Protein AF-A0A2T4T4H6-F1 (afdb_monomer_lite)

Sequence (103 aa):
MRHENYYQQYVTIRKKEVKALNETMRNRIDREFHWSADFPYVTADLSNCDGHLEAKVMAVKFPVTPHSGILIMPDEDHEYYEVGYTDLLYGDIDAILDALPEE

Radius of gyration: 13.82 Å; chains: 1; bounding box: 35×37×31 Å

Foldseek 3Di:
DVVVVVVVVQVVVLVVLLVLVQVVLVPDPQSKDADPDPFQWWWFQDPVDDDIFIWTFGMAHPPQDQFAGTWTATPPPRDIDGGHSVRTDRCSSVSVVVPDDDD

pLDDT: mean 90.27, std 9.71, range [49.97, 97.94]

Secondary structure (DSSP, 8-state):
--HHHHHHHHHHHHHHHHHHHHHHHHHSTTSEEE-SSS--EEEEE-TTSSSEEEEEEEEEEEEEETTEEEEEEETTT---EEE-TTSB-TTHHHHHHHHSPP-

Structure (mmCIF, N/CA/C/O backbone):
data_AF-A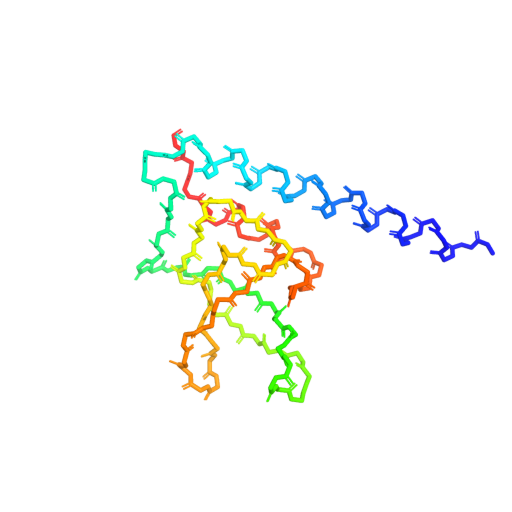0A2T4T4H6-F1
#
_entry.id   AF-A0A2T4T4H6-F1
#
loop_
_atom_site.group_PDB
_atom_site.id
_atom_site.type_symbol
_atom_site.label_atom_id
_atom_site.label_alt_id
_atom_site.label_comp_id
_atom_site.label_asym_id
_atom_site.label_entity_id
_atom_site.label_seq_id
_atom_site.pdbx_PDB_ins_code
_atom_site.Cartn_x
_atom_site.Cartn_y
_atom_site.Cartn_z
_atom_site.occupancy
_atom_site.B_iso_or_equiv
_atom_site.auth_seq_id
_atom_site.auth_comp_id
_atom_site.auth_asym_id
_atom_site.auth_atom_id
_atom_site.pdbx_PDB_model_num
ATOM 1 N N . MET A 1 1 ? 20.162 21.830 -12.502 1.00 49.97 1 MET A N 1
ATOM 2 C CA . MET A 1 1 ? 19.691 21.783 -11.096 1.00 49.97 1 MET A CA 1
ATOM 3 C C . MET A 1 1 ? 18.152 21.804 -10.980 1.00 49.97 1 MET A C 1
ATOM 5 O O . MET A 1 1 ? 17.619 22.516 -10.145 1.00 49.97 1 MET A O 1
ATOM 9 N N . ARG A 1 2 ? 17.402 21.045 -11.803 1.00 60.03 2 ARG A N 1
ATOM 10 C CA . ARG A 1 2 ? 15.929 20.892 -11.663 1.00 60.03 2 ARG A CA 1
ATOM 11 C C . ARG A 1 2 ? 15.505 19.478 -11.232 1.00 60.03 2 ARG A C 1
ATOM 13 O O . ARG A 1 2 ? 14.500 19.346 -10.551 1.00 60.03 2 ARG A O 1
ATOM 20 N N . HIS A 1 3 ? 16.294 18.450 -11.560 1.00 56.72 3 HIS A N 1
ATOM 21 C CA . HIS A 1 3 ? 15.986 17.045 -11.253 1.00 56.72 3 HIS A CA 1
ATOM 22 C C . HIS A 1 3 ? 15.982 16.703 -9.755 1.00 56.72 3 HIS A C 1
ATOM 24 O O . HIS A 1 3 ? 15.104 15.970 -9.313 1.00 56.72 3 HIS A O 1
ATOM 30 N N . GLU A 1 4 ? 16.899 17.266 -8.960 1.00 58.91 4 GLU A N 1
ATOM 31 C CA . GLU A 1 4 ? 16.951 17.007 -7.509 1.00 58.91 4 GLU A CA 1
ATOM 32 C C . GLU A 1 4 ? 15.667 17.450 -6.790 1.00 58.91 4 GLU A C 1
ATOM 34 O O . GLU A 1 4 ? 15.231 16.794 -5.848 1.00 58.91 4 GLU A O 1
ATOM 39 N N . ASN A 1 5 ? 15.014 18.511 -7.276 1.00 73.38 5 ASN A N 1
ATOM 40 C CA . ASN A 1 5 ? 13.783 19.029 -6.682 1.00 73.38 5 ASN A CA 1
ATOM 41 C C . ASN A 1 5 ? 12.596 18.074 -6.916 1.00 73.38 5 ASN A C 1
ATOM 43 O O . ASN A 1 5 ? 11.851 17.783 -5.987 1.00 73.38 5 ASN A O 1
ATOM 47 N N . TYR A 1 6 ? 12.463 17.504 -8.119 1.00 77.12 6 TYR A N 1
ATOM 48 C CA . TYR A 1 6 ? 11.394 16.540 -8.414 1.00 77.12 6 TYR A CA 1
ATOM 49 C C . TYR A 1 6 ? 11.548 15.235 -7.629 1.00 77.12 6 TYR A C 1
ATOM 51 O O . TYR A 1 6 ? 10.566 14.727 -7.096 1.00 77.12 6 TYR A O 1
ATOM 59 N N . TYR A 1 7 ? 12.775 14.724 -7.490 1.00 80.69 7 TYR A N 1
ATOM 60 C CA . TYR A 1 7 ? 13.024 13.527 -6.684 1.00 80.69 7 TYR A CA 1
ATOM 61 C C . TYR A 1 7 ? 12.687 13.755 -5.202 1.00 80.69 7 TYR A C 1
ATOM 63 O O . TYR A 1 7 ? 12.034 12.929 -4.567 1.00 80.69 7 TYR A O 1
ATOM 71 N N . GLN A 1 8 ? 13.075 14.904 -4.642 1.00 83.56 8 GLN A N 1
ATOM 72 C CA . GLN A 1 8 ? 12.739 15.251 -3.259 1.00 83.56 8 GLN A CA 1
ATOM 73 C C . GLN A 1 8 ? 11.232 15.443 -3.050 1.00 83.56 8 GLN A C 1
ATOM 75 O O . GLN A 1 8 ? 10.702 15.018 -2.019 1.00 83.56 8 GLN A O 1
ATOM 80 N N . GLN A 1 9 ? 10.533 16.041 -4.019 1.00 82.81 9 GLN A N 1
ATOM 81 C CA . GLN A 1 9 ? 9.073 16.146 -4.003 1.00 82.81 9 GLN A CA 1
ATOM 82 C C . GLN A 1 9 ? 8.423 14.762 -4.024 1.00 82.81 9 GLN A C 1
ATOM 84 O O . GLN A 1 9 ? 7.591 14.487 -3.163 1.00 82.81 9 GLN A O 1
ATOM 89 N N . TYR A 1 10 ? 8.869 13.872 -4.914 1.00 85.19 10 TYR A N 1
ATOM 90 C CA . TYR A 1 10 ? 8.401 12.487 -4.994 1.00 85.19 10 TYR A CA 1
ATOM 91 C C . TYR A 1 10 ? 8.547 11.753 -3.654 1.00 85.19 10 TYR A C 1
ATOM 93 O O . TYR A 1 10 ? 7.564 11.258 -3.104 1.00 85.19 10 TYR A O 1
ATOM 101 N N . VAL A 1 11 ? 9.748 11.761 -3.062 1.00 87.00 11 VAL A N 1
ATOM 102 C CA . VAL A 1 11 ? 10.001 11.121 -1.759 1.00 87.00 11 VAL A CA 1
ATOM 103 C C . VAL A 1 11 ? 9.115 11.717 -0.662 1.00 87.00 11 VAL A C 1
ATOM 105 O O . VAL A 1 11 ? 8.648 11.001 0.223 1.00 87.00 11 VAL A O 1
ATOM 108 N N . THR A 1 12 ? 8.883 13.029 -0.698 1.00 90.69 12 THR A N 1
ATOM 109 C CA . THR A 1 12 ? 8.043 13.715 0.291 1.00 90.69 12 THR A CA 1
ATOM 110 C C . THR A 1 12 ? 6.579 13.311 0.164 1.00 90.69 12 THR A C 1
ATOM 112 O O . THR A 1 12 ? 5.938 13.064 1.184 1.00 90.69 12 THR A O 1
ATOM 115 N N . ILE A 1 13 ? 6.053 13.238 -1.060 1.00 91.56 13 ILE A N 1
ATOM 116 C CA . ILE A 1 13 ? 4.664 12.849 -1.314 1.00 91.56 13 ILE A CA 1
ATOM 117 C C . ILE A 1 13 ? 4.459 11.384 -0.931 1.00 91.56 13 ILE A C 1
ATOM 119 O O . ILE A 1 13 ? 3.611 11.111 -0.086 1.00 91.56 13 ILE A O 1
ATOM 123 N N . ARG A 1 14 ? 5.339 10.480 -1.380 1.00 92.69 14 ARG A N 1
ATOM 124 C CA . ARG A 1 14 ? 5.290 9.059 -1.005 1.00 92.69 14 ARG A CA 1
ATOM 125 C C . ARG A 1 14 ? 5.260 8.858 0.510 1.00 92.69 14 ARG A C 1
ATOM 127 O O . ARG 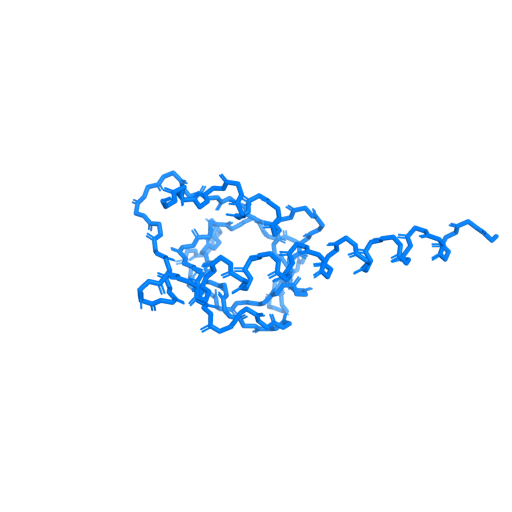A 1 14 ? 4.475 8.073 1.026 1.00 92.69 14 ARG A O 1
ATOM 134 N N . LYS A 1 15 ? 6.101 9.587 1.253 1.00 92.62 15 LYS A N 1
ATOM 135 C CA . LYS A 1 15 ? 6.117 9.514 2.724 1.00 92.62 15 LYS A CA 1
ATOM 136 C C . LYS A 1 15 ? 4.799 9.962 3.353 1.00 92.62 15 LYS A C 1
ATOM 138 O O . LYS A 1 15 ? 4.427 9.419 4.389 1.00 92.62 15 LYS A O 1
ATOM 143 N N . LYS A 1 16 ? 4.122 10.960 2.778 1.00 95.31 16 LYS A N 1
ATOM 144 C CA . LYS A 1 16 ? 2.814 11.421 3.264 1.00 95.31 16 LYS A CA 1
ATOM 145 C C . LYS A 1 16 ? 1.729 10.386 2.991 1.00 95.31 16 LYS A C 1
ATOM 147 O O . LYS A 1 16 ? 1.004 10.060 3.921 1.00 95.31 16 LYS A O 1
ATOM 152 N N . GLU A 1 17 ? 1.680 9.843 1.777 1.00 95.44 17 GLU A N 1
ATOM 153 C CA . GLU A 1 17 ? 0.733 8.791 1.378 1.00 95.44 17 GLU A CA 1
ATOM 154 C C . GLU A 1 17 ? 0.884 7.552 2.272 1.00 95.44 17 GLU A C 1
ATOM 156 O O . GLU A 1 17 ? -0.059 7.123 2.926 1.00 95.44 17 GLU A O 1
ATOM 161 N N . VAL A 1 18 ? 2.106 7.029 2.414 1.00 95.69 18 VAL A N 1
ATOM 162 C CA . VAL A 1 18 ? 2.380 5.842 3.244 1.00 95.69 18 VAL A CA 1
ATOM 163 C C . VAL A 1 18 ? 2.074 6.095 4.718 1.00 95.69 18 VAL A C 1
ATOM 165 O O . VAL A 1 18 ? 1.628 5.188 5.426 1.00 95.69 18 VAL A O 1
ATOM 168 N N . LYS A 1 19 ? 2.317 7.318 5.204 1.00 96.81 19 LYS A N 1
ATOM 169 C CA . LYS A 1 19 ? 1.947 7.702 6.567 1.00 96.81 19 LYS A CA 1
ATOM 170 C C . LYS A 1 19 ? 0.428 7.683 6.735 1.00 96.81 19 LYS A C 1
ATOM 172 O O . LYS A 1 19 ? -0.036 7.078 7.694 1.00 96.81 19 LYS A O 1
ATOM 177 N N . ALA A 1 20 ? -0.314 8.304 5.819 1.00 96.56 20 ALA A N 1
ATOM 178 C CA . ALA A 1 20 ? -1.772 8.317 5.850 1.00 96.56 20 ALA A CA 1
ATOM 179 C C . ALA A 1 20 ? -2.335 6.890 5.788 1.00 96.56 20 ALA A C 1
ATOM 181 O O . ALA A 1 20 ? -3.144 6.526 6.633 1.00 96.56 20 ALA A O 1
ATOM 182 N N . LEU A 1 21 ? -1.819 6.045 4.889 1.00 96.75 21 LEU A N 1
ATOM 183 C CA . LEU A 1 21 ? -2.232 4.645 4.784 1.00 96.75 21 LEU A CA 1
ATOM 184 C C . LEU A 1 21 ? -1.988 3.889 6.091 1.00 96.75 21 LEU A C 1
ATOM 186 O O . LEU A 1 21 ? -2.890 3.243 6.613 1.00 96.75 21 LEU A O 1
ATOM 190 N N . ASN A 1 22 ? -0.797 4.012 6.677 1.00 97.25 22 ASN A N 1
ATOM 191 C CA . ASN A 1 22 ? -0.505 3.380 7.960 1.00 97.25 22 ASN A CA 1
ATOM 192 C C . ASN A 1 22 ? -1.378 3.914 9.105 1.00 97.25 22 ASN A C 1
ATOM 194 O O . ASN A 1 22 ? -1.757 3.136 9.975 1.00 97.25 22 ASN A O 1
ATOM 198 N N . GLU A 1 23 ? -1.694 5.210 9.139 1.00 96.38 23 GLU A N 1
ATOM 199 C CA . GLU A 1 23 ? -2.585 5.796 10.149 1.00 96.38 23 GLU A CA 1
ATOM 200 C C . GLU A 1 23 ? -4.018 5.271 10.003 1.00 96.38 23 GLU A C 1
ATOM 202 O O . GLU A 1 23 ? -4.588 4.817 10.996 1.00 96.38 23 GLU A O 1
ATOM 207 N N . THR A 1 24 ? -4.555 5.237 8.780 1.00 95.31 24 THR A N 1
ATOM 208 C CA . THR A 1 24 ? -5.864 4.646 8.468 1.00 95.31 24 THR A CA 1
ATOM 209 C C . THR A 1 24 ? -5.905 3.182 8.892 1.00 95.31 24 THR A C 1
ATOM 211 O O . THR A 1 24 ? -6.748 2.789 9.695 1.00 95.31 24 THR A O 1
ATOM 214 N N . MET A 1 25 ? -4.941 2.374 8.446 1.00 96.00 25 MET A N 1
ATOM 215 C CA . MET A 1 25 ? -4.911 0.938 8.736 1.00 96.00 25 MET A CA 1
ATOM 216 C C . MET A 1 25 ? -4.683 0.630 10.220 1.00 96.00 25 MET A C 1
ATOM 218 O O . MET A 1 25 ? -5.215 -0.351 10.729 1.00 96.00 25 MET A O 1
ATOM 222 N N . ARG A 1 26 ? -3.938 1.469 10.949 1.00 95.50 26 ARG A N 1
ATOM 223 C CA . ARG A 1 26 ? -3.730 1.317 12.398 1.00 95.50 26 ARG A CA 1
ATOM 224 C C . ARG A 1 26 ? -5.019 1.479 13.203 1.00 95.50 26 ARG A C 1
ATOM 226 O O . ARG A 1 26 ? -5.126 0.866 14.268 1.00 95.50 26 ARG A O 1
ATOM 233 N N . ASN A 1 27 ? -5.928 2.334 12.737 1.00 92.50 27 ASN A N 1
ATOM 234 C CA . ASN A 1 27 ? -7.175 2.654 13.430 1.00 92.50 27 ASN A CA 1
ATOM 235 C C . ASN A 1 27 ? -8.283 1.625 13.165 1.00 92.50 27 ASN A C 1
ATOM 237 O O . ASN A 1 27 ? -9.182 1.500 13.996 1.00 92.50 27 ASN A O 1
ATOM 241 N N . ARG A 1 28 ? -8.174 0.839 12.084 1.00 91.12 28 ARG A N 1
ATOM 242 C CA . ARG A 1 28 ? -9.094 -0.271 11.800 1.00 91.12 28 ARG A CA 1
ATOM 243 C C . ARG A 1 28 ? -9.008 -1.357 12.878 1.00 91.12 28 ARG A C 1
ATOM 245 O O . ARG A 1 28 ? -7.921 -1.661 13.374 1.00 91.12 28 ARG A O 1
ATOM 252 N N . ILE A 1 29 ? -10.142 -1.998 13.181 1.00 89.69 29 ILE A N 1
ATOM 253 C CA . ILE A 1 29 ? -10.259 -3.042 14.223 1.00 89.69 29 ILE A CA 1
ATOM 254 C C . ILE A 1 29 ? -9.279 -4.194 13.971 1.00 89.69 29 ILE A C 1
ATOM 256 O O . ILE A 1 29 ? -8.467 -4.519 14.840 1.00 89.69 29 ILE A O 1
ATOM 260 N N . ASP A 1 30 ? -9.314 -4.759 12.765 1.00 92.12 30 ASP A N 1
ATOM 261 C CA . ASP A 1 30 ? -8.502 -5.925 12.399 1.00 92.12 30 ASP A CA 1
ATOM 262 C C . ASP A 1 30 ? -7.108 -5.545 11.893 1.00 92.12 30 ASP A C 1
ATOM 264 O O . ASP A 1 30 ? -6.279 -6.414 11.627 1.00 92.12 30 ASP A O 1
ATOM 268 N N . ARG A 1 31 ? -6.828 -4.237 11.780 1.00 95.12 31 ARG A N 1
ATOM 269 C CA . ARG A 1 31 ? -5.581 -3.686 11.226 1.00 95.12 31 ARG A CA 1
ATOM 270 C C . ARG A 1 31 ? -5.240 -4.200 9.827 1.00 95.12 31 ARG A C 1
ATOM 272 O O . ARG A 1 31 ? -4.094 -4.131 9.386 1.00 95.12 31 ARG A O 1
ATOM 279 N N . GLU A 1 32 ? -6.245 -4.703 9.137 1.00 96.31 32 GLU A N 1
ATOM 280 C CA . GLU A 1 32 ? -6.164 -5.323 7.833 1.00 96.31 32 GLU A CA 1
ATOM 281 C C . GLU A 1 32 ? -7.502 -5.092 7.133 1.00 96.31 32 GLU A C 1
ATOM 283 O O . GLU A 1 32 ? -8.544 -5.000 7.785 1.00 96.31 32 GLU A O 1
ATOM 288 N N . PHE A 1 33 ? -7.477 -4.941 5.817 1.00 96.69 33 PHE A N 1
ATOM 289 C CA . PHE A 1 33 ? -8.671 -4.770 5.004 1.00 96.69 33 PHE A CA 1
ATOM 290 C C . PHE A 1 33 ? -8.538 -5.628 3.756 1.00 96.69 33 PHE A C 1
ATOM 292 O O . PHE A 1 33 ? -7.500 -5.584 3.101 1.00 96.69 33 PHE A O 1
ATOM 299 N N . HIS A 1 34 ? -9.581 -6.401 3.456 1.00 97.00 34 HIS A N 1
ATOM 300 C CA . HIS A 1 34 ? -9.653 -7.303 2.309 1.00 97.00 34 HIS A CA 1
ATOM 301 C C . HIS A 1 34 ? -10.751 -6.819 1.372 1.00 97.00 34 HIS A C 1
ATOM 303 O O . HIS A 1 34 ? -11.912 -6.717 1.778 1.00 97.00 34 HIS A O 1
ATOM 309 N N . TRP A 1 35 ? -10.402 -6.560 0.115 1.00 96.50 35 TRP A N 1
ATOM 310 C CA . TRP A 1 35 ? -11.400 -6.302 -0.914 1.00 96.50 35 TRP A CA 1
ATOM 311 C C . TRP A 1 35 ? -12.037 -7.624 -1.351 1.00 96.50 35 TRP A C 1
ATOM 313 O O . TRP A 1 35 ? -11.367 -8.640 -1.525 1.00 96.50 35 TRP A O 1
ATOM 323 N N . SER A 1 36 ? -13.357 -7.607 -1.530 1.00 92.00 36 SER A N 1
ATOM 324 C CA . SER A 1 36 ? -14.128 -8.728 -2.098 1.00 92.00 36 SER A CA 1
ATOM 325 C C . SER A 1 36 ? -14.765 -8.386 -3.450 1.00 92.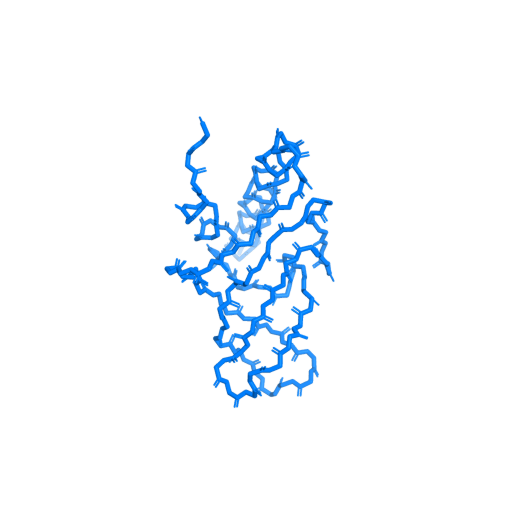00 36 SER A C 1
ATOM 327 O O . SER A 1 36 ? -15.178 -9.286 -4.180 1.00 92.00 36 SER A O 1
ATOM 329 N N . ALA A 1 37 ? -14.813 -7.096 -3.788 1.00 91.50 37 ALA A N 1
ATOM 330 C CA . ALA A 1 37 ? -15.250 -6.518 -5.053 1.00 91.50 37 ALA A CA 1
ATOM 331 C C . ALA A 1 37 ? -14.622 -5.117 -5.199 1.00 91.50 37 ALA A C 1
ATOM 333 O O . ALA A 1 37 ? -14.054 -4.606 -4.232 1.00 91.50 37 ALA A O 1
ATOM 334 N N . ASP A 1 38 ? -14.734 -4.520 -6.392 1.00 91.75 38 ASP A N 1
ATOM 335 C CA . ASP A 1 38 ? -14.280 -3.149 -6.690 1.00 91.75 38 ASP A CA 1
ATOM 336 C C . ASP A 1 38 ? -12.819 -2.883 -6.278 1.00 91.75 38 ASP A C 1
ATOM 338 O O . ASP A 1 38 ? -12.491 -1.904 -5.613 1.00 91.75 38 ASP A O 1
ATOM 342 N N . PHE A 1 39 ? -11.937 -3.814 -6.658 1.00 95.12 39 PHE A N 1
ATOM 343 C CA . PHE A 1 39 ? -10.520 -3.796 -6.300 1.00 95.12 39 PHE A CA 1
ATOM 344 C C . PHE A 1 39 ? -9.806 -2.550 -6.848 1.00 95.12 39 PHE A C 1
ATOM 346 O O . PHE A 1 39 ? -9.937 -2.263 -8.046 1.00 95.12 39 PHE A O 1
ATOM 353 N N . PRO A 1 40 ? -8.990 -1.857 -6.032 1.00 96.62 40 PRO A N 1
ATOM 354 C CA . PRO A 1 40 ? -8.042 -0.895 -6.560 1.00 96.62 40 PRO A CA 1
ATOM 355 C C . PRO A 1 40 ? -6.963 -1.631 -7.355 1.00 96.62 40 PRO A C 1
ATOM 357 O O . PRO A 1 40 ? -6.590 -2.761 -7.030 1.00 96.62 40 PRO A O 1
ATOM 360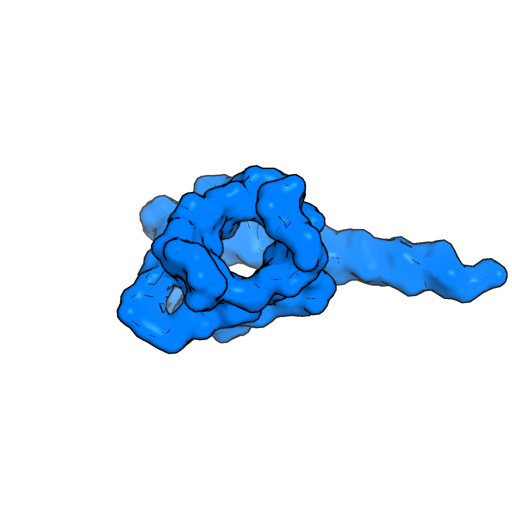 N N . TYR A 1 41 ? -6.457 -0.973 -8.390 1.00 95.88 41 TYR A N 1
ATOM 361 C CA . TYR A 1 41 ? -5.342 -1.468 -9.189 1.00 95.88 41 TYR A CA 1
ATOM 362 C C . TYR A 1 41 ? -4.098 -0.643 -8.910 1.00 95.88 41 TYR A C 1
ATOM 364 O O . TYR A 1 41 ? -4.178 0.563 -8.677 1.00 95.88 41 TYR A O 1
ATOM 372 N N . VAL A 1 42 ? -2.958 -1.317 -8.955 1.00 95.75 42 VAL A N 1
ATOM 373 C CA . VAL A 1 42 ? -1.633 -0.718 -8.813 1.00 95.75 42 VAL A CA 1
ATOM 374 C C . VAL A 1 42 ? -0.705 -1.274 -9.874 1.00 95.75 42 VAL A C 1
ATOM 376 O O . VAL A 1 42 ? -0.959 -2.337 -10.445 1.00 95.75 42 VAL A O 1
ATOM 379 N N . THR A 1 43 ? 0.388 -0.564 -10.117 1.00 94.50 43 THR A N 1
ATOM 380 C CA . THR A 1 43 ? 1.459 -1.037 -10.982 1.00 94.50 43 THR A CA 1
ATOM 381 C C . THR A 1 43 ? 2.656 -1.433 -10.123 1.00 94.50 43 THR A C 1
ATOM 383 O O . THR A 1 43 ? 3.312 -0.583 -9.519 1.00 94.50 43 THR A O 1
ATOM 386 N N . ALA A 1 44 ? 2.939 -2.731 -10.061 1.00 92.00 44 ALA A N 1
ATOM 387 C CA . ALA A 1 44 ? 4.029 -3.294 -9.278 1.00 92.00 44 ALA A CA 1
ATOM 388 C C . ALA A 1 44 ? 5.284 -3.530 -10.132 1.00 92.00 44 ALA A C 1
ATOM 390 O O . ALA A 1 44 ? 5.201 -3.877 -11.310 1.00 92.00 44 ALA A O 1
ATOM 391 N N . ASP A 1 45 ? 6.453 -3.357 -9.526 1.00 90.44 45 ASP A N 1
ATOM 392 C CA . ASP A 1 45 ? 7.759 -3.730 -10.070 1.00 90.44 45 ASP A CA 1
ATOM 393 C C . ASP A 1 45 ? 8.278 -4.938 -9.278 1.00 90.44 45 ASP A C 1
ATOM 395 O O . ASP A 1 45 ? 8.850 -4.806 -8.191 1.00 90.44 45 ASP A O 1
ATOM 399 N N . LEU A 1 46 ? 7.968 -6.137 -9.777 1.00 83.69 46 LEU A N 1
ATOM 400 C CA . LEU A 1 46 ? 8.298 -7.392 -9.110 1.00 83.69 46 LEU A CA 1
ATOM 401 C C . LEU A 1 46 ? 9.612 -7.955 -9.649 1.00 83.69 46 LEU A C 1
ATOM 403 O O . LEU A 1 46 ? 9.795 -8.109 -10.850 1.00 83.69 46 LEU A O 1
ATOM 407 N N . SER A 1 47 ? 10.511 -8.361 -8.751 1.00 76.56 47 SER A N 1
ATOM 408 C CA . SER A 1 47 ? 11.842 -8.876 -9.127 1.00 76.56 47 SER A CA 1
ATOM 409 C C . SER A 1 47 ? 11.844 -10.127 -10.025 1.00 76.56 47 SER A C 1
ATOM 411 O O . SER A 1 47 ? 12.873 -10.449 -10.616 1.00 76.56 47 SER A O 1
ATOM 413 N N . ASN A 1 48 ? 10.727 -10.853 -10.097 1.00 73.94 48 ASN A N 1
ATOM 414 C CA . ASN A 1 48 ? 10.530 -12.048 -10.919 1.00 73.94 48 ASN A CA 1
ATOM 415 C C . ASN A 1 48 ? 9.850 -11.760 -12.271 1.00 73.94 48 ASN A C 1
ATOM 417 O O . ASN A 1 48 ? 9.716 -12.691 -13.064 1.00 73.94 48 ASN A O 1
ATOM 421 N N . CYS A 1 49 ? 9.450 -10.515 -12.539 1.00 70.00 49 CYS A N 1
ATOM 422 C CA . CYS A 1 49 ? 8.790 -10.102 -13.773 1.00 70.00 49 CYS A CA 1
ATOM 423 C C . CYS A 1 49 ? 9.675 -9.117 -14.545 1.00 70.00 49 CYS A C 1
ATOM 425 O O . CYS A 1 49 ? 10.246 -8.187 -13.979 1.00 70.00 49 CYS A O 1
ATOM 427 N N . ASP A 1 50 ? 9.777 -9.303 -15.862 1.00 71.44 50 ASP A N 1
ATOM 428 C CA . ASP A 1 50 ? 10.453 -8.336 -16.726 1.00 71.44 50 ASP A CA 1
ATOM 429 C C . ASP A 1 50 ? 9.535 -7.122 -16.945 1.00 71.44 50 ASP A C 1
ATOM 431 O O . ASP A 1 50 ? 8.780 -7.052 -17.915 1.00 71.44 50 ASP A O 1
ATOM 435 N N . GLY A 1 51 ? 9.615 -6.147 -16.038 1.00 78.06 51 GLY A N 1
ATOM 436 C CA . GLY A 1 51 ? 8.946 -4.853 -16.156 1.00 78.06 51 GLY A CA 1
ATOM 437 C C . GLY A 1 51 ? 7.833 -4.617 -15.138 1.00 78.06 51 GLY A C 1
ATOM 438 O O . GLY A 1 51 ? 7.769 -5.235 -14.081 1.00 78.06 51 GLY A O 1
ATOM 439 N N . HIS A 1 52 ? 6.979 -3.650 -15.465 1.00 85.62 52 HIS A N 1
ATOM 440 C CA . HIS A 1 52 ? 5.862 -3.238 -14.627 1.00 85.62 52 HIS A CA 1
ATOM 441 C C . HIS A 1 52 ? 4.634 -4.091 -14.897 1.00 85.62 52 HIS A C 1
ATOM 443 O O . HIS A 1 52 ? 4.283 -4.318 -16.055 1.00 85.62 52 HIS A O 1
ATOM 449 N N . LEU A 1 53 ? 3.962 -4.489 -13.827 1.00 88.94 53 LEU A N 1
ATOM 450 C CA . LEU A 1 53 ? 2.827 -5.381 -13.888 1.00 88.94 53 LEU A CA 1
ATOM 451 C C . LEU A 1 53 ? 1.616 -4.753 -13.193 1.00 88.94 53 LEU A C 1
ATOM 453 O O . LEU A 1 53 ? 1.708 -4.272 -12.063 1.00 88.94 53 LEU A O 1
ATOM 457 N N . GLU A 1 54 ? 0.477 -4.748 -13.882 1.00 93.19 54 GLU A N 1
ATOM 458 C CA . GLU A 1 54 ? -0.792 -4.307 -13.307 1.00 93.19 54 GLU A CA 1
ATOM 459 C C . GLU A 1 54 ? -1.374 -5.418 -12.427 1.00 93.19 54 GLU A C 1
ATOM 461 O O . GLU A 1 54 ? -1.497 -6.576 -12.838 1.00 93.19 54 GLU A O 1
ATOM 466 N N . ALA A 1 55 ? -1.735 -5.066 -11.197 1.00 95.00 55 ALA A N 1
ATOM 467 C CA . ALA A 1 55 ? -2.251 -6.018 -10.229 1.00 95.00 55 ALA A CA 1
ATOM 468 C C . ALA A 1 55 ? -3.412 -5.436 -9.429 1.00 95.00 55 ALA A C 1
ATOM 470 O O . ALA A 1 55 ? -3.417 -4.260 -9.054 1.00 95.00 55 ALA A O 1
ATOM 471 N N . LYS A 1 56 ? -4.376 -6.302 -9.109 1.00 96.94 56 LYS A N 1
ATOM 472 C CA . LYS A 1 56 ? -5.430 -5.999 -8.142 1.00 96.94 56 LYS A CA 1
ATOM 473 C C . LYS A 1 56 ? -4.834 -5.973 -6.747 1.00 96.94 56 LYS A C 1
ATOM 475 O O . LYS A 1 56 ? -4.107 -6.892 -6.375 1.00 96.94 56 LYS A O 1
ATOM 480 N N . VAL A 1 57 ? -5.205 -4.993 -5.939 1.00 97.75 57 VAL A N 1
ATOM 481 C CA . VAL A 1 57 ? -4.920 -5.015 -4.505 1.00 97.75 57 VAL A CA 1
ATOM 482 C C . VAL A 1 57 ? -6.009 -5.824 -3.817 1.00 97.75 57 VAL A C 1
ATOM 484 O O . VAL A 1 57 ? -7.179 -5.449 -3.799 1.00 97.75 57 VAL A O 1
ATOM 487 N N . MET A 1 58 ? -5.612 -6.957 -3.257 1.00 97.81 58 MET A N 1
ATOM 488 C CA . MET A 1 58 ? -6.508 -7.902 -2.595 1.00 97.81 58 MET A CA 1
ATOM 489 C C . MET A 1 58 ? -6.688 -7.549 -1.126 1.00 97.81 58 MET A C 1
ATOM 491 O O . MET A 1 58 ? -7.793 -7.637 -0.592 1.00 97.81 58 MET A O 1
ATOM 495 N N . ALA A 1 59 ? -5.605 -7.129 -0.477 1.00 97.88 59 ALA A N 1
ATOM 496 C CA . ALA A 1 59 ? -5.638 -6.720 0.912 1.00 97.88 59 ALA A CA 1
ATOM 497 C C . ALA A 1 59 ? -4.529 -5.723 1.241 1.00 97.88 59 ALA A C 1
ATOM 499 O O . ALA A 1 59 ? -3.481 -5.687 0.598 1.00 97.88 59 ALA A O 1
ATOM 500 N N . VAL A 1 60 ? -4.743 -4.947 2.298 1.00 97.94 60 VAL A N 1
ATOM 501 C CA . VAL A 1 60 ? -3.707 -4.124 2.927 1.00 97.94 60 VAL A CA 1
ATOM 502 C C . VAL A 1 60 ? -3.682 -4.439 4.410 1.00 97.94 60 VAL A C 1
ATOM 504 O O . VAL A 1 60 ? -4.731 -4.545 5.043 1.00 97.94 60 VAL A O 1
ATOM 507 N N . LYS A 1 61 ? -2.482 -4.544 4.976 1.00 97.69 61 LYS A N 1
ATOM 508 C CA . LYS A 1 61 ? -2.231 -4.892 6.369 1.00 97.69 61 LYS A CA 1
ATOM 509 C C . LYS A 1 61 ? -1.282 -3.899 7.021 1.00 97.69 61 LYS A C 1
ATOM 511 O O . LYS A 1 61 ? -0.231 -3.565 6.484 1.00 97.69 61 LYS A O 1
ATOM 516 N N . PHE A 1 62 ? -1.624 -3.462 8.228 1.00 96.88 62 PHE A N 1
ATOM 517 C CA . PHE A 1 62 ? -0.723 -2.677 9.057 1.00 96.88 62 PHE A CA 1
ATOM 518 C C . PHE A 1 62 ? 0.335 -3.576 9.735 1.00 96.88 62 PHE A C 1
ATOM 520 O O . PHE A 1 62 ? -0.020 -4.587 10.349 1.00 96.88 62 PHE A O 1
ATOM 527 N N . PRO A 1 63 ? 1.616 -3.166 9.766 1.00 96.88 63 PRO A N 1
ATOM 528 C CA . PRO A 1 63 ? 2.163 -1.976 9.120 1.00 96.88 63 PRO A CA 1
ATOM 529 C C . PRO A 1 63 ? 2.470 -2.212 7.636 1.00 96.88 63 PRO A C 1
ATOM 531 O O . PRO A 1 63 ? 3.017 -3.250 7.269 1.00 96.88 63 PRO A O 1
ATOM 534 N N . VAL A 1 64 ? 2.215 -1.194 6.814 1.00 97.44 64 VAL A N 1
ATOM 535 C CA . VAL A 1 64 ? 2.713 -1.131 5.437 1.00 97.44 64 VAL A CA 1
ATOM 536 C C . VAL A 1 64 ? 4.158 -0.647 5.486 1.00 97.44 64 VAL A C 1
ATOM 538 O O . VAL A 1 64 ? 4.437 0.484 5.906 1.00 97.44 64 VAL A O 1
ATOM 541 N N . THR A 1 65 ? 5.082 -1.521 5.097 1.00 96.56 65 THR A N 1
ATOM 542 C CA . THR A 1 65 ? 6.533 -1.296 5.126 1.00 96.56 65 THR A CA 1
ATOM 543 C C . THR A 1 65 ? 7.075 -1.133 3.698 1.00 96.56 65 THR A C 1
ATOM 545 O O . THR A 1 65 ? 6.304 -1.271 2.746 1.00 96.56 65 THR A O 1
ATOM 548 N N . PRO A 1 66 ? 8.374 -0.813 3.502 1.00 95.62 66 PRO A N 1
ATOM 549 C CA . PRO A 1 66 ? 8.944 -0.721 2.159 1.00 95.62 66 PRO A CA 1
ATOM 550 C C . PRO A 1 66 ? 8.657 -1.947 1.288 1.00 95.62 66 PRO A C 1
ATOM 552 O O . PRO A 1 66 ? 8.363 -1.768 0.116 1.00 95.62 66 PRO A O 1
ATOM 555 N N . HIS A 1 67 ? 8.651 -3.149 1.879 1.00 93.94 67 HIS A N 1
ATOM 556 C CA . HIS A 1 67 ? 8.600 -4.424 1.150 1.00 93.94 67 HIS A CA 1
ATOM 557 C C . HIS A 1 67 ? 7.501 -5.381 1.645 1.00 93.94 67 HIS A C 1
ATOM 559 O O . HIS A 1 67 ? 7.585 -6.582 1.412 1.00 93.94 67 HIS A O 1
ATOM 565 N N . SER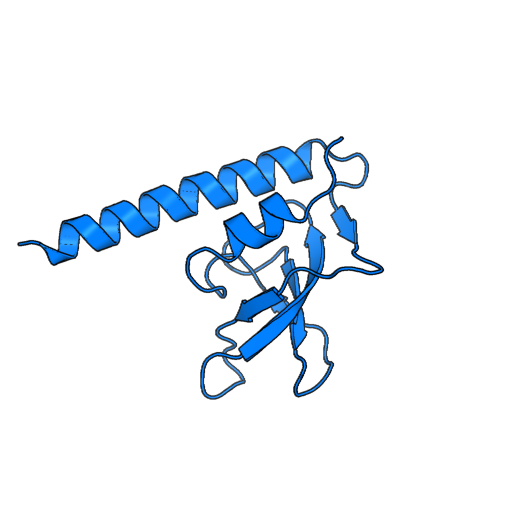 A 1 68 ? 6.520 -4.900 2.416 1.00 96.25 68 SER A N 1
ATOM 566 C CA . SER A 1 68 ? 5.439 -5.754 2.923 1.00 96.25 68 SER A CA 1
ATOM 567 C C . SER A 1 68 ? 4.177 -4.970 3.284 1.00 96.25 68 SER A C 1
ATOM 569 O O . SER A 1 68 ? 4.225 -3.751 3.485 1.00 96.25 68 SER A O 1
ATOM 571 N N . GLY A 1 69 ? 3.074 -5.692 3.493 1.00 96.88 69 GLY A N 1
ATOM 572 C CA . GLY A 1 69 ? 1.806 -5.140 3.974 1.00 96.88 69 GLY A CA 1
ATOM 573 C C . GLY A 1 69 ? 0.777 -4.820 2.891 1.00 96.88 69 GLY A C 1
ATOM 574 O O . GLY A 1 69 ? -0.307 -4.351 3.231 1.00 96.88 69 GLY A O 1
ATOM 575 N N . ILE A 1 70 ? 1.063 -5.075 1.614 1.00 97.94 70 ILE A N 1
ATOM 576 C CA . ILE A 1 70 ? 0.089 -4.972 0.521 1.00 97.94 70 ILE A CA 1
ATOM 577 C C . ILE A 1 70 ? 0.063 -6.316 -0.201 1.00 97.94 70 ILE A C 1
ATOM 579 O O . ILE A 1 70 ? 1.082 -6.773 -0.707 1.00 97.94 70 ILE A O 1
ATOM 583 N N . LEU A 1 71 ? -1.098 -6.962 -0.230 1.00 97.56 71 LEU A N 1
ATOM 584 C CA . LEU A 1 71 ? -1.312 -8.199 -0.966 1.00 97.56 71 LEU A CA 1
ATOM 585 C C . LEU A 1 71 ? -1.878 -7.849 -2.338 1.00 97.56 71 LEU A C 1
ATOM 587 O O . LEU A 1 71 ? -2.968 -7.278 -2.423 1.00 97.56 71 LEU A O 1
ATOM 591 N N . ILE A 1 72 ? -1.164 -8.215 -3.395 1.00 96.50 72 ILE A N 1
ATOM 592 C CA . ILE A 1 72 ? -1.585 -8.001 -4.776 1.00 96.50 72 ILE A CA 1
ATOM 593 C C . ILE A 1 72 ? -1.797 -9.328 -5.501 1.00 96.50 72 ILE A C 1
ATOM 595 O O . ILE A 1 72 ? -1.220 -10.353 -5.136 1.00 96.50 72 ILE A O 1
ATOM 599 N N . MET A 1 73 ? -2.629 -9.289 -6.534 1.00 95.81 73 MET A N 1
ATOM 600 C CA . MET A 1 73 ? -2.843 -10.389 -7.463 1.00 95.81 73 MET A CA 1
ATOM 601 C C . MET A 1 73 ? -2.752 -9.851 -8.895 1.00 95.81 73 MET A C 1
ATOM 603 O O . MET A 1 73 ? -3.675 -9.160 -9.346 1.00 95.81 73 MET A O 1
ATOM 607 N N . PRO A 1 74 ? -1.640 -10.122 -9.592 1.00 92.94 74 PRO A N 1
ATOM 608 C CA . PRO A 1 74 ? -1.474 -9.843 -11.008 1.00 92.94 74 PRO A CA 1
ATOM 609 C C . PRO A 1 74 ? -2.585 -10.441 -11.862 1.00 92.94 74 PRO A C 1
ATOM 611 O O . PRO A 1 74 ? -3.088 -11.538 -11.597 1.00 92.94 74 PRO A O 1
ATOM 614 N N . ASP A 1 75 ? -2.930 -9.748 -12.942 1.00 87.06 75 ASP A N 1
ATOM 615 C CA . ASP A 1 75 ? -3.857 -10.296 -13.934 1.00 87.06 75 ASP A CA 1
ATOM 616 C C . ASP A 1 75 ? -3.205 -11.362 -14.830 1.00 87.06 75 ASP A C 1
ATOM 618 O O . ASP A 1 75 ? -3.917 -12.130 -15.472 1.00 87.06 75 ASP A O 1
ATOM 622 N N . GLU A 1 76 ? -1.872 -11.427 -14.873 1.00 83.44 76 GLU A N 1
ATOM 623 C CA . GLU A 1 76 ? -1.129 -12.315 -15.774 1.00 83.44 76 GLU A CA 1
ATOM 624 C C . GLU A 1 76 ? -1.026 -13.756 -15.262 1.00 83.44 76 GLU A C 1
ATOM 626 O O . GLU A 1 76 ? -1.289 -14.695 -16.016 1.00 83.44 76 GLU A O 1
ATOM 631 N N . ASP A 1 77 ? -0.639 -13.940 -13.997 1.00 85.00 77 ASP A N 1
ATOM 632 C CA . ASP A 1 77 ? -0.427 -15.262 -13.391 1.00 85.00 77 ASP A CA 1
ATOM 633 C C . ASP A 1 77 ? -1.481 -15.635 -12.337 1.00 85.00 77 ASP A C 1
ATOM 635 O O . ASP A 1 77 ? -1.613 -16.811 -11.993 1.00 85.00 77 ASP A O 1
ATOM 639 N N . HIS A 1 78 ? -2.271 -14.660 -11.869 1.00 85.12 78 HIS A N 1
ATOM 640 C CA . HIS A 1 78 ? -3.253 -14.816 -10.795 1.00 85.12 78 HIS A CA 1
ATOM 641 C C . HIS A 1 78 ? -2.676 -15.396 -9.492 1.00 85.12 78 HIS A C 1
ATOM 643 O O . HIS A 1 78 ? -3.417 -15.964 -8.683 1.00 85.12 78 HIS A O 1
ATOM 649 N N . GLU A 1 79 ? -1.369 -15.256 -9.269 1.00 91.19 79 GLU A N 1
ATOM 650 C CA . GLU A 1 79 ? -0.727 -15.619 -8.012 1.00 91.19 79 GLU A CA 1
ATOM 651 C C . GLU A 1 79 ? -0.812 -14.471 -7.000 1.00 91.19 79 GLU A C 1
ATOM 653 O O . GLU A 1 79 ? -1.058 -13.313 -7.334 1.00 91.19 79 GLU A O 1
ATOM 658 N N . TYR A 1 80 ? -0.641 -14.799 -5.720 1.00 93.38 80 TYR A N 1
ATOM 659 C CA . TYR A 1 80 ? -0.663 -13.808 -4.650 1.00 93.38 80 TYR A CA 1
ATOM 660 C C . TYR A 1 80 ? 0.755 -13.404 -4.274 1.00 93.38 80 TYR A C 1
ATOM 662 O O . TYR A 1 80 ? 1.555 -14.245 -3.859 1.00 93.38 80 TYR A O 1
ATOM 670 N N . TYR A 1 81 ? 1.023 -12.103 -4.319 1.00 94.19 81 TYR A N 1
ATOM 671 C CA . TYR A 1 81 ? 2.304 -11.533 -3.925 1.00 94.19 81 TYR A CA 1
ATOM 672 C C . TYR A 1 81 ? 2.106 -10.534 -2.795 1.00 94.19 81 TYR A C 1
ATOM 674 O O . TYR A 1 81 ? 1.248 -9.654 -2.868 1.00 94.19 81 TYR A O 1
ATOM 682 N N . GLU A 1 82 ? 2.909 -10.664 -1.742 1.00 95.56 82 GLU A N 1
ATOM 683 C CA . GLU A 1 82 ? 3.031 -9.609 -0.743 1.00 95.56 82 GLU A CA 1
ATOM 684 C C . GLU A 1 82 ? 4.140 -8.649 -1.172 1.00 95.56 82 GLU A C 1
ATOM 686 O O . GLU A 1 82 ? 5.275 -9.062 -1.411 1.00 95.56 82 GLU A O 1
ATOM 691 N N . VAL A 1 83 ? 3.793 -7.370 -1.252 1.00 95.62 83 VAL A N 1
ATOM 692 C CA . VAL A 1 83 ? 4.682 -6.272 -1.626 1.00 95.62 83 VAL A CA 1
ATOM 693 C C . VAL A 1 83 ? 4.584 -5.143 -0.610 1.00 95.62 83 VAL A C 1
ATOM 695 O O . VAL A 1 83 ? 3.680 -5.102 0.235 1.00 95.62 83 VAL A O 1
ATOM 698 N N . GLY A 1 84 ? 5.516 -4.201 -0.682 1.00 95.75 84 GLY A N 1
ATOM 699 C CA . GLY A 1 84 ? 5.433 -2.950 0.053 1.00 95.75 84 GLY A CA 1
ATOM 700 C C . GLY A 1 84 ? 5.409 -1.730 -0.852 1.00 95.75 84 GLY A C 1
ATOM 701 O O . GLY A 1 84 ? 5.376 -1.803 -2.077 1.00 95.75 84 GLY A O 1
ATOM 702 N N . TYR A 1 85 ? 5.415 -0.557 -0.226 1.00 94.75 85 TYR A N 1
ATOM 703 C CA . TYR A 1 85 ? 5.207 0.697 -0.950 1.00 94.75 85 TYR A CA 1
ATOM 704 C C . TYR A 1 85 ? 6.373 1.102 -1.866 1.00 94.75 85 TYR A C 1
ATOM 706 O O . TYR A 1 85 ? 6.213 2.042 -2.646 1.00 94.75 85 TYR A O 1
ATOM 714 N N . THR A 1 86 ? 7.561 0.495 -1.737 1.00 93.31 86 THR A N 1
ATOM 715 C CA . THR A 1 86 ? 8.673 0.769 -2.668 1.00 93.31 86 THR A CA 1
ATOM 716 C C . THR A 1 86 ? 8.574 -0.027 -3.952 1.00 93.31 86 THR A C 1
ATOM 718 O O . THR A 1 86 ? 9.234 0.339 -4.918 1.00 93.31 86 THR A O 1
ATOM 721 N N . ASP A 1 87 ? 7.743 -1.063 -3.952 1.00 94.00 87 ASP A N 1
ATOM 722 C CA . ASP A 1 87 ? 7.563 -1.968 -5.079 1.00 94.00 87 ASP A CA 1
ATOM 723 C C . ASP A 1 87 ? 6.414 -1.488 -5.992 1.00 94.00 87 ASP A C 1
ATOM 725 O O . ASP A 1 87 ? 6.140 -2.106 -7.012 1.00 94.00 87 ASP A O 1
ATOM 729 N N . LEU A 1 88 ? 5.741 -0.380 -5.638 1.00 94.25 88 LEU A N 1
ATOM 730 C CA . LEU A 1 88 ? 4.615 0.211 -6.372 1.00 94.25 88 LEU A CA 1
ATOM 731 C C . LEU A 1 88 ? 4.984 1.545 -7.039 1.00 94.25 88 LEU A C 1
ATOM 733 O O . LEU A 1 88 ? 5.790 2.331 -6.516 1.00 94.25 88 LEU A O 1
ATOM 737 N N . LEU A 1 89 ? 4.333 1.865 -8.159 1.00 92.12 89 LEU A N 1
ATOM 738 C CA . LEU A 1 89 ? 4.534 3.123 -8.873 1.00 92.12 89 LEU A CA 1
ATOM 739 C C . LEU A 1 89 ? 3.958 4.337 -8.132 1.00 92.12 89 LEU A C 1
ATOM 741 O O . LEU A 1 89 ? 3.323 4.266 -7.074 1.00 92.12 89 LEU A O 1
ATOM 745 N N . TYR A 1 90 ? 4.334 5.524 -8.609 1.00 87.44 90 TYR A N 1
ATOM 746 C CA . TYR A 1 90 ? 3.892 6.788 -8.024 1.00 87.44 90 TYR A CA 1
ATOM 747 C C . TYR A 1 90 ? 2.374 6.953 -8.152 1.00 87.44 90 TYR A C 1
ATOM 749 O O . TYR A 1 90 ? 1.835 6.723 -9.227 1.00 87.44 90 TYR A O 1
ATOM 757 N N . GLY A 1 91 ? 1.709 7.389 -7.079 1.00 89.19 91 GLY A N 1
ATOM 758 C CA . GLY A 1 91 ? 0.251 7.549 -7.037 1.00 89.19 91 GLY A CA 1
ATOM 759 C C . GLY A 1 91 ? -0.520 6.294 -6.616 1.00 89.19 91 GLY A C 1
ATOM 760 O O . GLY A 1 91 ? -1.630 6.419 -6.116 1.00 89.19 91 GLY A O 1
ATOM 761 N N . ASP A 1 92 ? 0.076 5.101 -6.688 1.00 95.44 92 ASP A N 1
ATOM 762 C CA . ASP A 1 92 ? -0.621 3.850 -6.339 1.00 95.44 92 ASP A CA 1
ATOM 763 C C . ASP A 1 92 ? -1.055 3.774 -4.866 1.00 95.44 92 ASP A C 1
ATOM 765 O O . ASP A 1 92 ? -2.099 3.215 -4.543 1.00 95.44 92 ASP A O 1
ATOM 769 N N . ILE A 1 93 ? -0.284 4.371 -3.950 1.00 96.00 93 ILE A N 1
ATOM 770 C CA . ILE A 1 93 ? -0.665 4.425 -2.529 1.00 96.00 93 ILE A CA 1
ATOM 771 C C . ILE A 1 93 ? -1.870 5.349 -2.314 1.00 96.00 93 ILE A C 1
ATOM 773 O O . ILE A 1 93 ? -2.715 5.054 -1.473 1.00 96.00 93 ILE A O 1
ATOM 777 N N . ASP A 1 94 ? -1.952 6.444 -3.071 1.00 94.44 94 ASP A N 1
ATOM 778 C CA . ASP A 1 94 ? -3.090 7.368 -3.055 1.00 94.44 94 ASP A CA 1
ATOM 779 C C . ASP A 1 94 ? -4.345 6.677 -3.612 1.00 94.44 94 ASP A C 1
ATOM 781 O O . ASP A 1 94 ? -5.398 6.703 -2.987 1.00 94.44 94 ASP A O 1
ATOM 785 N N . ALA A 1 95 ? -4.203 5.914 -4.703 1.00 94.56 95 ALA A N 1
ATOM 786 C CA . ALA A 1 95 ? -5.287 5.105 -5.261 1.00 94.56 95 ALA A CA 1
ATOM 787 C C . ALA A 1 95 ? -5.804 4.035 -4.279 1.00 94.56 95 ALA A C 1
ATOM 789 O O . ALA A 1 95 ? -7.011 3.824 -4.166 1.00 94.56 95 ALA A O 1
ATOM 790 N N . ILE A 1 96 ? -4.906 3.372 -3.536 1.00 96.62 96 ILE A N 1
ATOM 791 C CA . ILE A 1 96 ? -5.292 2.448 -2.458 1.00 96.62 96 ILE A CA 1
ATOM 792 C C . ILE A 1 96 ? -6.063 3.189 -1.361 1.00 96.62 96 ILE A C 1
ATOM 794 O O . ILE A 1 96 ? -7.074 2.681 -0.879 1.00 96.62 96 ILE A O 1
ATOM 798 N N . LEU A 1 97 ? -5.578 4.362 -0.945 1.00 95.56 97 LEU A N 1
ATOM 799 C CA . LEU A 1 97 ? -6.213 5.186 0.082 1.00 95.56 97 LEU A CA 1
ATOM 800 C C . LEU A 1 97 ? -7.632 5.603 -0.313 1.00 95.56 97 LEU A C 1
ATOM 802 O O . LEU A 1 97 ? -8.540 5.446 0.498 1.00 95.56 97 LEU A O 1
ATOM 806 N N . ASP A 1 98 ? -7.821 6.070 -1.545 1.00 94.75 98 ASP A N 1
ATOM 807 C CA . ASP A 1 98 ? -9.118 6.505 -2.076 1.00 94.75 98 ASP A CA 1
ATOM 808 C C . ASP A 1 98 ? -10.129 5.355 -2.205 1.00 94.75 98 ASP A C 1
ATOM 810 O O . ASP A 1 98 ? -11.339 5.570 -2.145 1.00 94.75 98 ASP A O 1
ATOM 814 N N . ALA A 1 99 ? -9.644 4.124 -2.376 1.00 95.69 99 ALA A N 1
ATOM 815 C CA . ALA A 1 99 ? -10.474 2.928 -2.501 1.00 95.69 99 ALA A CA 1
ATOM 816 C C . ALA A 1 99 ? -10.810 2.259 -1.156 1.00 95.69 99 ALA A C 1
ATOM 818 O O . ALA A 1 99 ? -11.602 1.310 -1.116 1.00 95.69 99 ALA A O 1
ATOM 819 N N . LEU A 1 100 ? -10.204 2.705 -0.052 1.00 94.12 100 LEU A N 1
ATOM 820 C CA . LEU A 1 100 ? -10.574 2.244 1.281 1.00 94.12 100 LEU A CA 1
ATOM 821 C C . LEU A 1 100 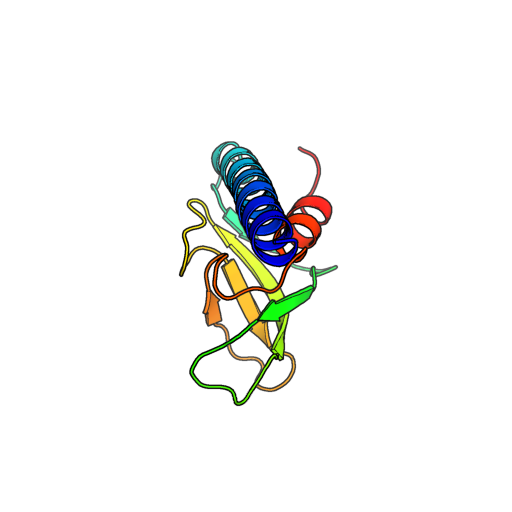? -11.930 2.852 1.679 1.00 94.12 100 LEU A C 1
ATOM 823 O O . LEU A 1 100 ? -12.149 4.043 1.475 1.00 94.12 100 LEU A O 1
ATOM 827 N N . PRO A 1 101 ? -12.838 2.082 2.305 1.00 89.81 101 PRO A N 1
ATOM 828 C CA . PRO A 1 101 ? -14.102 2.637 2.771 1.00 89.81 101 PRO A CA 1
ATOM 829 C C . PRO A 1 101 ? -13.860 3.674 3.872 1.00 89.81 101 PRO A C 1
ATOM 831 O O . PRO A 1 101 ? -13.036 3.434 4.767 1.00 89.81 101 PRO A O 1
ATOM 834 N N . GLU A 1 102 ? -14.608 4.781 3.813 1.00 79.12 102 GLU A N 1
ATOM 835 C CA . GLU A 1 102 ? -14.733 5.739 4.915 1.00 79.12 102 GLU A CA 1
ATOM 836 C C . GLU A 1 102 ? -15.318 5.012 6.142 1.00 79.12 102 GLU A C 1
ATOM 838 O O . GLU A 1 102 ? -16.305 4.282 6.017 1.00 79.12 102 GLU A O 1
ATOM 843 N N . GLU A 1 103 ? -14.675 5.156 7.305 1.00 63.72 103 GLU A N 1
ATOM 844 C CA . GLU A 1 103 ? -15.136 4.580 8.584 1.00 63.72 103 GLU A CA 1
ATOM 845 C C . GLU A 1 103 ? -16.064 5.525 9.355 1.00 63.72 103 GLU A C 1
ATOM 847 O O . GLU A 1 103 ? -15.778 6.745 9.398 1.00 63.72 103 GLU A O 1
#